Protein AF-A0A2I0QGF1-F1 (afdb_monomer_lite)

Structure (mmCIF, N/CA/C/O backbone):
data_AF-A0A2I0QGF1-F1
#
_entry.id   AF-A0A2I0QGF1-F1
#
loop_
_atom_site.group_PDB
_atom_site.id
_atom_site.type_symbol
_atom_site.label_atom_id
_atom_site.label_alt_id
_atom_site.label_comp_id
_atom_site.label_asym_id
_atom_site.label_entity_id
_atom_site.label_seq_id
_atom_site.pdbx_PDB_ins_code
_atom_site.Cartn_x
_atom_site.Cartn_y
_atom_site.Cartn_z
_atom_site.occupancy
_atom_site.B_iso_or_equiv
_atom_site.auth_seq_id
_atom_site.auth_comp_id
_atom_site.auth_asym_id
_atom_site.auth_atom_id
_atom_site.pdbx_PDB_model_num
ATOM 1 N N . MET A 1 1 ? -18.993 3.363 15.452 1.00 54.81 1 MET A N 1
ATOM 2 C CA . MET A 1 1 ? -19.611 2.171 16.076 1.00 54.81 1 MET A CA 1
ATOM 3 C C . MET A 1 1 ? -20.953 1.990 15.380 1.00 54.81 1 MET A C 1
ATOM 5 O O . MET A 1 1 ? -21.720 2.933 15.430 1.00 54.81 1 MET A O 1
ATOM 9 N N . GLU A 1 2 ? -21.272 0.948 14.618 1.00 48.69 2 GLU A N 1
ATOM 10 C CA . GLU A 1 2 ? -20.771 -0.429 14.490 1.00 48.69 2 GLU A CA 1
ATOM 11 C C . GLU A 1 2 ? -20.051 -0.657 13.150 1.00 48.69 2 GLU A C 1
ATOM 13 O O . GLU A 1 2 ? -20.530 -0.219 12.112 1.00 48.69 2 GLU A O 1
ATOM 18 N N . ASN A 1 3 ? -18.927 -1.379 13.162 1.00 57.97 3 ASN A N 1
ATOM 19 C CA . ASN A 1 3 ? -18.418 -1.991 11.934 1.00 57.97 3 ASN A CA 1
ATOM 20 C C . ASN A 1 3 ? -19.322 -3.198 11.674 1.00 57.97 3 ASN A C 1
ATOM 22 O O . ASN A 1 3 ? -19.412 -4.079 12.537 1.00 57.97 3 ASN A O 1
ATOM 26 N N . SER A 1 4 ? -20.033 -3.229 10.549 1.00 72.56 4 SER A N 1
ATOM 27 C CA . SER A 1 4 ? -20.935 -4.342 10.257 1.00 72.56 4 SER A CA 1
ATOM 28 C C . SER A 1 4 ? -20.125 -5.648 10.238 1.00 72.56 4 SER A C 1
ATOM 30 O O . SER A 1 4 ? -18.932 -5.647 9.925 1.00 72.56 4 SER A O 1
ATOM 32 N N . GLY A 1 5 ? -20.724 -6.799 10.563 1.00 72.94 5 GLY A N 1
ATOM 33 C CA . GLY A 1 5 ? -20.007 -8.087 10.496 1.00 72.94 5 GLY A CA 1
ATOM 34 C C . GLY A 1 5 ? -19.332 -8.338 9.132 1.00 72.94 5 GLY A C 1
ATOM 35 O O . GLY A 1 5 ? -18.319 -9.037 9.049 1.00 72.94 5 GLY A O 1
ATOM 36 N N . ASN A 1 6 ? -19.840 -7.697 8.074 1.00 84.75 6 ASN A N 1
ATOM 37 C CA . ASN A 1 6 ? -19.250 -7.687 6.740 1.00 84.75 6 ASN A CA 1
ATOM 38 C C . ASN A 1 6 ? -17.940 -6.889 6.663 1.00 84.75 6 ASN A C 1
ATOM 40 O O . ASN A 1 6 ? -16.999 -7.359 6.025 1.00 84.75 6 ASN A O 1
ATOM 44 N N . ASP A 1 7 ? -17.829 -5.752 7.349 1.00 91.00 7 ASP A N 1
ATOM 45 C CA . ASP A 1 7 ? -16.619 -4.920 7.353 1.00 91.00 7 ASP A CA 1
ATOM 46 C C . ASP A 1 7 ? -15.450 -5.633 8.035 1.00 91.00 7 ASP A C 1
ATOM 48 O O . ASP A 1 7 ? -14.330 -5.629 7.524 1.00 91.00 7 ASP A O 1
ATOM 52 N N . ILE A 1 8 ? -15.704 -6.349 9.136 1.00 94.06 8 ILE A N 1
ATOM 53 C CA . ILE A 1 8 ? -14.676 -7.163 9.807 1.00 94.06 8 ILE A CA 1
ATOM 54 C C . ILE A 1 8 ? -14.178 -8.284 8.885 1.00 94.06 8 ILE A C 1
ATOM 56 O O . ILE A 1 8 ? -12.973 -8.543 8.811 1.00 94.06 8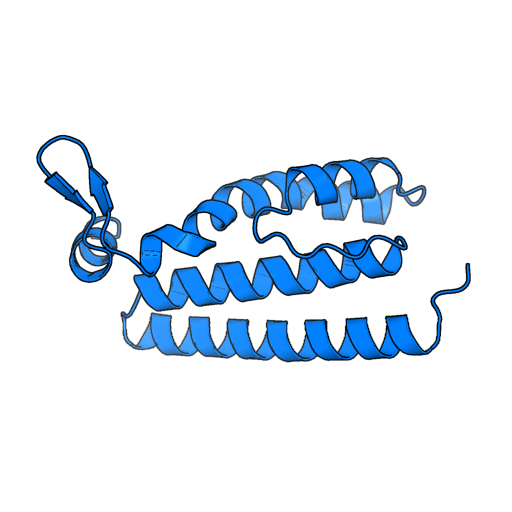 ILE A O 1
ATOM 60 N N . ASN A 1 9 ? -15.081 -8.959 8.172 1.00 95.69 9 ASN A N 1
ATOM 61 C CA . ASN A 1 9 ? -14.702 -10.004 7.219 1.00 95.69 9 ASN A CA 1
ATOM 62 C C . ASN A 1 9 ? -13.917 -9.431 6.034 1.00 95.69 9 ASN A C 1
ATOM 64 O O . ASN A 1 9 ? -12.927 -10.030 5.604 1.00 95.69 9 ASN A O 1
ATOM 68 N N . LEU A 1 10 ? -14.305 -8.248 5.556 1.00 95.75 10 LEU A N 1
ATOM 69 C CA . LEU A 1 10 ? -13.604 -7.533 4.499 1.00 95.75 10 LEU A CA 1
ATOM 70 C C . LEU A 1 10 ? -12.192 -7.123 4.939 1.00 95.75 10 LEU A C 1
ATOM 72 O O . LEU A 1 10 ? -11.229 -7.428 4.235 1.00 95.75 10 LEU A O 1
ATOM 76 N N . ILE A 1 11 ? -12.041 -6.533 6.128 1.00 97.75 11 ILE A N 1
ATOM 77 C CA . ILE A 1 11 ? -10.739 -6.189 6.725 1.00 97.75 11 ILE A CA 1
ATOM 78 C C . ILE A 1 11 ? -9.847 -7.432 6.827 1.00 97.75 11 ILE A C 1
ATOM 80 O O . ILE A 1 11 ? -8.688 -7.404 6.412 1.00 97.75 11 ILE A O 1
ATOM 84 N N . LYS A 1 12 ? -10.380 -8.558 7.320 1.00 97.69 12 LYS A N 1
ATOM 85 C CA . LYS A 1 12 ? -9.625 -9.822 7.402 1.00 97.69 12 LYS A CA 1
ATOM 86 C C . LYS A 1 12 ? -9.155 -10.300 6.028 1.00 97.69 12 LYS A C 1
ATOM 88 O O . LYS A 1 12 ? -8.020 -10.770 5.907 1.00 97.69 12 LYS A O 1
ATOM 93 N N . ALA A 1 13 ? -9.997 -10.179 5.003 1.00 98.12 13 ALA A N 1
ATOM 94 C CA . ALA A 1 13 ? -9.644 -10.542 3.636 1.00 98.12 13 ALA A CA 1
ATOM 95 C C . ALA A 1 13 ? -8.532 -9.637 3.072 1.00 98.12 13 ALA A C 1
ATOM 97 O O . ALA A 1 13 ? -7.541 -10.157 2.550 1.00 98.12 13 ALA A O 1
ATOM 98 N N . PHE A 1 14 ? -8.638 -8.315 3.246 1.00 98.25 14 PHE A N 1
ATOM 99 C CA . PHE A 1 14 ? -7.598 -7.357 2.847 1.00 98.25 14 PHE A CA 1
ATOM 100 C C . PHE A 1 14 ? -6.272 -7.620 3.561 1.00 98.25 14 PHE A C 1
ATOM 102 O O . PHE A 1 14 ? -5.245 -7.759 2.898 1.00 98.25 14 PHE A O 1
ATOM 109 N N . ALA A 1 15 ? -6.288 -7.782 4.885 1.00 98.50 15 ALA A N 1
ATOM 110 C CA . ALA A 1 15 ? -5.087 -8.057 5.669 1.00 98.50 15 ALA A CA 1
ATOM 111 C C . ALA A 1 15 ? -4.425 -9.386 5.266 1.00 98.50 15 ALA A C 1
ATOM 113 O O . ALA A 1 15 ? -3.199 -9.486 5.201 1.00 98.50 15 ALA A O 1
ATOM 114 N N . LYS A 1 16 ? -5.218 -10.423 4.956 1.00 98.62 16 LYS A N 1
ATOM 115 C CA . LYS A 1 16 ? -4.692 -11.697 4.438 1.00 98.62 16 LYS A CA 1
ATOM 116 C C . LYS A 1 16 ? -4.029 -11.517 3.074 1.00 98.62 16 LYS A C 1
ATOM 118 O O . LYS A 1 16 ? -2.953 -12.067 2.858 1.00 98.62 16 LYS A O 1
ATOM 123 N N . LYS A 1 17 ? -4.652 -10.765 2.165 1.00 98.56 17 LYS A N 1
ATOM 124 C CA . LYS A 1 17 ? -4.091 -10.512 0.834 1.00 98.56 17 LYS A CA 1
ATOM 125 C C . LYS A 1 17 ? -2.827 -9.646 0.907 1.00 98.56 17 LYS A C 1
ATOM 127 O O . LYS A 1 17 ? -1.848 -10.017 0.278 1.00 98.56 17 LYS A O 1
ATOM 132 N N . SER A 1 18 ? -2.817 -8.605 1.743 1.00 98.56 18 SER A N 1
ATOM 133 C CA . SER A 1 18 ? -1.640 -7.764 2.025 1.00 98.56 18 SER A CA 1
ATOM 134 C C . SER A 1 18 ? -0.432 -8.607 2.456 1.00 98.56 18 SER A C 1
ATOM 136 O O . SER A 1 18 ? 0.631 -8.515 1.854 1.00 98.56 18 SER A O 1
ATOM 138 N N . ARG A 1 19 ? -0.617 -9.554 3.389 1.00 98.69 19 ARG A N 1
ATOM 139 C CA . ARG A 1 19 ? 0.455 -10.490 3.785 1.00 98.69 19 ARG A CA 1
ATOM 140 C C . ARG A 1 19 ? 0.954 -11.383 2.648 1.00 98.69 19 ARG A C 1
ATOM 142 O O . ARG A 1 19 ? 2.123 -11.750 2.638 1.00 98.69 19 ARG A O 1
ATOM 149 N N . ASN A 1 20 ? 0.088 -11.775 1.715 1.00 98.62 20 ASN A N 1
ATOM 150 C CA . ASN A 1 20 ? 0.517 -12.538 0.542 1.00 98.62 20 ASN A CA 1
ATOM 151 C C . ASN A 1 20 ? 1.300 -11.662 -0.444 1.00 98.62 20 ASN A C 1
ATOM 153 O O . ASN A 1 20 ? 2.228 -12.157 -1.079 1.00 98.62 20 ASN A O 1
ATOM 157 N N . ASP A 1 21 ? 0.940 -10.384 -0.565 1.00 98.62 21 ASP A N 1
ATOM 158 C CA . ASP A 1 21 ? 1.667 -9.434 -1.403 1.00 98.62 21 ASP A CA 1
ATOM 159 C C . ASP A 1 21 ? 3.063 -9.160 -0.820 1.00 98.62 21 ASP A C 1
ATOM 161 O O . ASP A 1 21 ? 4.029 -9.236 -1.569 1.00 98.62 21 ASP A O 1
ATOM 165 N N . LEU A 1 22 ? 3.206 -9.0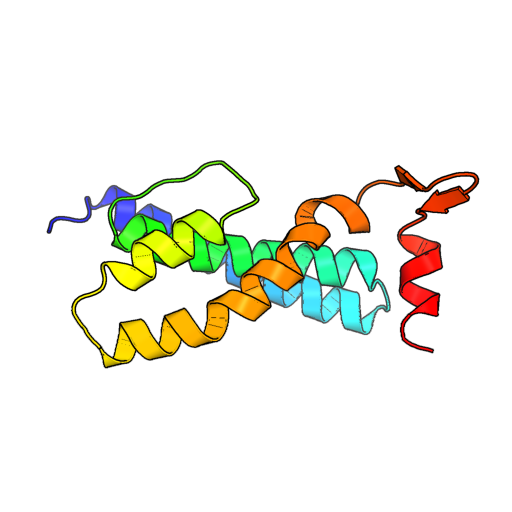17 0.506 1.00 98.56 22 LEU A N 1
ATOM 166 C CA . LEU A 1 22 ? 4.521 -8.931 1.162 1.00 98.56 22 LEU A CA 1
ATOM 167 C C . LEU A 1 22 ? 5.407 -10.145 0.848 1.00 98.56 22 LEU A C 1
ATOM 169 O O . LEU A 1 22 ? 6.529 -9.987 0.385 1.00 98.56 22 LEU A O 1
ATOM 173 N N . LYS A 1 23 ? 4.877 -11.363 1.013 1.00 98.50 23 LYS A N 1
ATOM 174 C CA . LYS A 1 23 ? 5.616 -12.592 0.672 1.00 98.50 23 LYS A CA 1
ATOM 175 C C . LYS A 1 23 ? 6.031 -12.635 -0.797 1.00 98.50 23 LYS A C 1
ATOM 177 O O . LYS A 1 23 ? 7.096 -13.146 -1.123 1.00 98.50 23 LYS A O 1
ATOM 182 N N . SER A 1 24 ? 5.175 -12.134 -1.686 1.00 98.31 24 SER A N 1
ATOM 183 C CA . SER A 1 24 ? 5.486 -12.065 -3.115 1.00 98.31 24 SER A CA 1
ATOM 184 C C . SER A 1 24 ? 6.629 -11.080 -3.359 1.00 98.31 24 SER A C 1
ATOM 186 O O . SER A 1 24 ? 7.581 -11.433 -4.048 1.00 98.31 24 SER A O 1
ATOM 188 N N . ALA A 1 25 ? 6.582 -9.899 -2.732 1.00 97.81 25 ALA A N 1
ATOM 189 C CA . ALA A 1 25 ? 7.642 -8.899 -2.810 1.00 97.81 25 ALA A CA 1
ATOM 190 C C . ALA A 1 25 ? 8.991 -9.447 -2.318 1.00 97.81 25 ALA A C 1
ATOM 192 O O . ALA A 1 25 ? 9.990 -9.306 -3.013 1.00 97.81 25 ALA A O 1
ATOM 193 N N . GLU A 1 26 ? 9.015 -10.139 -1.175 1.00 98.00 26 GLU A N 1
ATOM 194 C CA . GLU A 1 26 ? 10.229 -10.758 -0.620 1.00 98.00 26 GLU A CA 1
ATOM 195 C C . GLU A 1 26 ? 10.834 -11.805 -1.567 1.00 98.00 26 GLU A C 1
ATOM 197 O O . GLU A 1 26 ? 12.044 -11.825 -1.795 1.00 98.00 26 GLU A O 1
ATOM 202 N N . VAL A 1 27 ? 10.001 -12.675 -2.147 1.00 98.19 27 VAL A N 1
ATOM 203 C CA . VAL A 1 27 ? 10.455 -13.677 -3.122 1.00 98.19 27 VAL A CA 1
ATOM 204 C C . VAL A 1 27 ? 11.028 -12.992 -4.360 1.00 98.19 27 VAL A C 1
ATOM 206 O O . VAL A 1 27 ? 12.142 -13.308 -4.769 1.00 98.19 27 VAL A O 1
ATOM 209 N N . LEU A 1 28 ? 10.303 -12.037 -4.940 1.00 96.06 28 LEU A N 1
ATOM 210 C CA . LEU A 1 28 ? 10.711 -11.344 -6.165 1.00 96.06 28 LEU A CA 1
ATOM 211 C C . LEU A 1 28 ? 11.986 -10.523 -5.970 1.00 96.06 28 LEU A C 1
ATOM 213 O O . LEU A 1 28 ? 12.849 -10.533 -6.846 1.00 96.06 28 LEU A O 1
ATOM 217 N N . LEU A 1 29 ? 12.146 -9.899 -4.801 1.00 94.56 29 LEU A N 1
ATOM 218 C CA . LEU A 1 29 ? 13.368 -9.203 -4.414 1.00 94.56 29 LEU A CA 1
ATOM 219 C C . LEU A 1 29 ? 14.571 -10.156 -4.406 1.00 94.56 29 LEU A C 1
ATOM 221 O O . LEU A 1 29 ? 15.611 -9.835 -4.979 1.00 94.56 29 LEU A O 1
ATOM 225 N N . ASN A 1 30 ? 14.416 -11.354 -3.833 1.00 94.62 30 ASN A N 1
ATOM 226 C CA . ASN A 1 30 ? 15.466 -12.381 -3.827 1.00 94.62 30 ASN A CA 1
ATOM 227 C C . ASN A 1 30 ? 15.794 -12.916 -5.231 1.00 94.62 30 ASN A C 1
ATOM 229 O O . ASN A 1 30 ? 16.919 -13.345 -5.477 1.00 94.62 30 ASN A O 1
ATOM 233 N N . TYR A 1 31 ? 14.832 -12.875 -6.156 1.00 93.94 31 TYR A N 1
ATOM 234 C CA . TYR A 1 31 ? 15.028 -13.197 -7.574 1.00 93.94 31 TYR A CA 1
ATOM 235 C C . TYR A 1 31 ? 15.495 -12.000 -8.416 1.00 93.94 31 TYR A C 1
ATOM 237 O O . TYR A 1 31 ? 15.572 -12.118 -9.638 1.00 93.94 31 TYR A O 1
ATOM 245 N N . MET A 1 32 ? 15.811 -10.861 -7.789 1.00 92.00 32 MET A N 1
ATOM 246 C CA . MET A 1 32 ? 16.224 -9.622 -8.459 1.00 92.00 32 MET A CA 1
ATOM 247 C C . MET A 1 32 ? 15.174 -9.074 -9.445 1.00 92.00 32 MET A C 1
ATOM 249 O O . MET A 1 32 ? 15.500 -8.265 -10.314 1.00 92.00 32 MET A O 1
ATOM 253 N N . SER A 1 33 ? 13.901 -9.472 -9.308 1.00 90.69 33 SER A N 1
ATOM 254 C CA . SER A 1 33 ? 12.787 -8.854 -10.037 1.00 90.69 33 SER A CA 1
ATOM 255 C C . SER A 1 33 ? 12.296 -7.631 -9.270 1.00 90.69 33 SER A C 1
ATOM 257 O O . SER A 1 33 ? 11.253 -7.648 -8.616 1.00 90.69 33 SER A O 1
ATOM 259 N N . TYR A 1 34 ? 13.102 -6.570 -9.295 1.00 90.06 34 TYR A N 1
ATOM 260 C CA . TYR A 1 34 ? 12.890 -5.378 -8.473 1.00 90.06 34 TYR A CA 1
ATOM 261 C C . TYR A 1 34 ? 11.600 -4.636 -8.826 1.00 90.06 34 TYR A C 1
ATOM 263 O O . TYR A 1 34 ? 10.872 -4.235 -7.927 1.00 90.06 34 TYR A O 1
ATOM 271 N N . ALA A 1 35 ? 11.270 -4.518 -10.117 1.00 90.38 35 ALA A N 1
ATOM 272 C CA . ALA A 1 35 ? 10.024 -3.893 -10.555 1.00 90.38 35 ALA A CA 1
ATOM 273 C C . ALA A 1 35 ? 8.800 -4.615 -9.960 1.00 90.38 35 ALA A C 1
ATOM 275 O O . ALA A 1 35 ? 7.958 -4.000 -9.301 1.00 90.38 35 ALA A O 1
ATOM 276 N N . ASP A 1 36 ? 8.736 -5.939 -10.110 1.00 92.44 36 ASP A N 1
ATOM 277 C CA . ASP A 1 36 ? 7.629 -6.721 -9.559 1.00 92.44 36 ASP A CA 1
ATOM 278 C C . ASP A 1 36 ? 7.636 -6.712 -8.024 1.00 92.44 36 ASP A C 1
ATOM 280 O O . ASP A 1 36 ? 6.573 -6.660 -7.400 1.00 92.44 36 ASP A O 1
ATOM 284 N N . ALA A 1 37 ? 8.817 -6.727 -7.397 1.00 95.25 37 ALA A N 1
ATOM 285 C CA . ALA A 1 37 ? 8.942 -6.617 -5.948 1.00 95.25 37 ALA A CA 1
ATOM 286 C C . ALA A 1 37 ? 8.354 -5.293 -5.435 1.00 95.25 37 ALA A C 1
ATOM 288 O O . ALA A 1 37 ? 7.533 -5.311 -4.515 1.00 95.25 37 ALA A O 1
ATOM 289 N N . SER A 1 38 ? 8.690 -4.168 -6.073 1.00 94.56 38 SER A N 1
ATOM 290 C CA . SER A 1 38 ? 8.156 -2.840 -5.747 1.00 94.56 38 SER A CA 1
ATOM 291 C C . SER A 1 38 ? 6.647 -2.756 -5.977 1.00 94.56 38 SER A C 1
ATOM 293 O O . SER A 1 38 ? 5.922 -2.227 -5.133 1.00 94.56 38 SER A O 1
ATOM 295 N N . TYR A 1 39 ? 6.135 -3.350 -7.061 1.00 95.62 39 TYR A N 1
ATOM 296 C CA . TYR A 1 39 ? 4.690 -3.445 -7.292 1.00 95.62 39 TYR A CA 1
ATOM 297 C C . TYR A 1 39 ? 3.982 -4.209 -6.164 1.00 95.62 39 TYR A C 1
ATOM 299 O O . TYR A 1 39 ? 2.967 -3.756 -5.630 1.00 95.62 39 TYR A O 1
ATOM 307 N N . HIS A 1 40 ? 4.517 -5.359 -5.753 1.00 97.50 40 HIS A N 1
ATOM 308 C CA . HIS A 1 40 ? 3.929 -6.141 -4.667 1.00 97.50 40 HIS A CA 1
ATOM 309 C C . HIS A 1 40 ? 4.055 -5.454 -3.299 1.00 97.50 40 HIS A C 1
ATOM 311 O O . HIS A 1 40 ? 3.128 -5.556 -2.489 1.00 97.50 40 HIS A O 1
ATOM 317 N N . ALA A 1 41 ? 5.131 -4.703 -3.057 1.00 97.75 41 ALA A N 1
ATOM 318 C CA . ALA A 1 41 ? 5.270 -3.864 -1.870 1.00 97.75 41 ALA A CA 1
ATOM 319 C C . ALA A 1 41 ? 4.193 -2.763 -1.837 1.00 97.75 41 ALA A C 1
ATOM 321 O O . ALA A 1 41 ? 3.475 -2.640 -0.842 1.00 97.75 41 ALA A O 1
ATOM 322 N N . GLN A 1 42 ? 3.974 -2.056 -2.951 1.00 97.62 42 GLN A N 1
ATOM 323 C CA . GLN A 1 42 ? 2.889 -1.074 -3.081 1.00 97.62 42 GLN A CA 1
ATOM 324 C C . GLN A 1 42 ? 1.521 -1.708 -2.821 1.00 97.62 42 GLN A C 1
ATOM 326 O O . GLN A 1 42 ? 0.724 -1.196 -2.034 1.00 97.62 42 GLN A O 1
ATOM 331 N N . GLN A 1 43 ? 1.261 -2.869 -3.420 1.00 98.12 43 GLN A N 1
ATOM 332 C CA . GLN A 1 43 ? 0.017 -3.613 -3.245 1.00 98.12 43 GLN A CA 1
ATOM 333 C C . GLN A 1 43 ? -0.204 -4.086 -1.801 1.00 98.12 43 GLN A C 1
ATOM 335 O O . GLN A 1 43 ? -1.358 -4.152 -1.356 1.00 98.12 43 GLN A O 1
ATOM 340 N N . CYS A 1 44 ? 0.866 -4.421 -1.079 1.00 98.38 44 CYS A N 1
ATOM 341 C CA . CYS A 1 44 ? 0.828 -4.743 0.343 1.00 98.38 44 CYS A CA 1
ATOM 342 C C . CYS A 1 44 ? 0.399 -3.521 1.167 1.00 98.38 44 CYS A C 1
ATOM 344 O O . CYS A 1 44 ? -0.564 -3.625 1.942 1.00 98.38 44 CYS A O 1
ATOM 346 N N . THR A 1 45 ? 1.058 -2.378 0.952 1.00 98.19 45 THR A N 1
ATOM 347 C CA . THR A 1 45 ? 0.791 -1.107 1.644 1.00 98.19 45 THR A CA 1
ATOM 348 C C . THR A 1 45 ? -0.622 -0.592 1.367 1.00 98.19 45 THR A C 1
ATOM 350 O O . THR A 1 45 ? -1.374 -0.299 2.298 1.00 98.19 45 THR A O 1
ATOM 353 N N . GLU A 1 46 ? -1.060 -0.587 0.106 1.00 98.31 46 GLU A N 1
ATOM 354 C CA . GLU A 1 46 ? -2.407 -0.148 -0.283 1.00 98.31 46 GLU A CA 1
ATOM 355 C C . GLU A 1 46 ? -3.495 -0.922 0.481 1.00 98.31 46 GLU A C 1
ATOM 357 O O . GLU A 1 46 ? -4.459 -0.350 0.998 1.00 98.31 46 GLU A O 1
ATOM 362 N N . LYS A 1 47 ? -3.343 -2.246 0.589 1.00 98.19 47 LYS A N 1
ATOM 363 C CA . LYS A 1 47 ? -4.348 -3.114 1.215 1.00 98.19 47 LYS A CA 1
ATOM 364 C C . LYS A 1 47 ? -4.384 -2.988 2.731 1.00 98.19 47 LYS A C 1
ATOM 366 O O . LYS A 1 47 ? -5.475 -3.079 3.301 1.00 98.19 47 LYS A O 1
ATOM 371 N N . ILE A 1 48 ? -3.241 -2.781 3.389 1.00 98.12 48 ILE A N 1
ATOM 372 C CA . ILE A 1 48 ? -3.239 -2.574 4.842 1.00 98.12 48 ILE A CA 1
ATOM 373 C C . ILE A 1 48 ? -3.810 -1.198 5.198 1.00 98.12 48 ILE A C 1
ATOM 375 O O . ILE A 1 48 ? -4.608 -1.097 6.127 1.00 98.12 48 ILE A O 1
ATOM 379 N N . ILE A 1 49 ? -3.544 -0.171 4.389 1.00 98.00 49 ILE A N 1
ATOM 380 C CA . ILE A 1 49 ? -4.157 1.153 4.558 1.00 98.00 49 ILE A CA 1
ATOM 381 C C . ILE A 1 49 ? -5.660 1.094 4.344 1.00 98.00 49 ILE A C 1
ATOM 383 O O . ILE A 1 49 ? -6.416 1.621 5.158 1.00 98.00 49 ILE A O 1
ATOM 387 N N . LYS A 1 50 ? -6.128 0.368 3.323 1.00 97.94 50 LYS A N 1
ATOM 388 C CA . LYS A 1 50 ? -7.565 0.125 3.130 1.00 97.94 50 LYS A CA 1
ATOM 389 C C . LYS A 1 50 ? -8.221 -0.518 4.354 1.00 97.94 50 LYS A C 1
ATOM 391 O O . LYS A 1 50 ? -9.375 -0.206 4.627 1.00 97.94 50 LYS A O 1
ATOM 396 N N . CYS A 1 51 ? -7.510 -1.331 5.142 1.00 97.62 51 CYS A N 1
ATOM 397 C CA . CYS A 1 51 ? -8.043 -1.825 6.416 1.00 97.62 51 CYS A CA 1
ATOM 398 C C . CYS A 1 51 ? -8.294 -0.683 7.413 1.00 97.62 51 CYS A C 1
ATOM 400 O O . CYS A 1 51 ? -9.362 -0.646 8.019 1.00 97.62 51 CYS A O 1
ATOM 402 N N . VAL A 1 52 ? -7.356 0.261 7.554 1.00 96.38 52 VAL A N 1
ATOM 403 C CA . VAL A 1 52 ? -7.514 1.444 8.423 1.00 96.38 52 VAL A CA 1
ATOM 404 C C . VAL A 1 52 ? -8.668 2.323 7.942 1.00 96.38 52 VAL A C 1
ATOM 406 O O . VAL A 1 52 ? -9.476 2.781 8.747 1.00 96.38 52 VAL A O 1
ATOM 409 N N . LEU A 1 53 ? -8.803 2.509 6.629 1.00 96.94 53 LEU A N 1
ATOM 410 C CA . LEU A 1 53 ? -9.911 3.268 6.051 1.00 96.94 53 LEU A CA 1
ATOM 411 C C . LEU A 1 53 ? -11.267 2.602 6.340 1.00 96.94 53 LEU A C 1
ATOM 413 O O . LEU A 1 53 ? -12.192 3.276 6.787 1.00 96.94 53 LEU A O 1
ATOM 417 N N . ILE A 1 54 ? -11.379 1.278 6.175 1.00 96.19 54 ILE A N 1
ATOM 418 C CA . ILE A 1 54 ? -12.614 0.531 6.479 1.00 96.19 54 ILE A CA 1
ATOM 419 C C . ILE A 1 54 ? -12.929 0.573 7.980 1.00 96.19 54 ILE A C 1
ATOM 421 O O . ILE A 1 54 ? -14.085 0.768 8.340 1.00 96.19 54 ILE A O 1
ATOM 425 N N . LEU A 1 55 ? -11.925 0.473 8.864 1.00 94.44 55 LEU A N 1
ATOM 426 C CA . LEU A 1 55 ? -12.110 0.667 10.314 1.00 94.44 55 LEU A CA 1
ATOM 427 C C . LEU A 1 55 ? -12.720 2.038 10.654 1.00 94.44 55 LEU A C 1
ATOM 429 O O . LEU A 1 55 ? -13.423 2.162 11.653 1.00 94.44 55 LEU A O 1
ATOM 433 N N . ASN A 1 56 ? -12.494 3.033 9.797 1.00 93.00 56 ASN A N 1
ATOM 434 C CA . ASN A 1 56 ? -13.045 4.382 9.891 1.00 93.00 56 ASN A CA 1
ATOM 435 C C . ASN A 1 56 ? -14.239 4.603 8.938 1.00 93.00 56 ASN A C 1
ATOM 437 O O . ASN A 1 56 ? -14.512 5.729 8.524 1.00 93.00 56 ASN A O 1
ATOM 441 N N . ASN A 1 57 ? -14.970 3.535 8.590 1.00 92.56 57 ASN A N 1
ATOM 442 C CA . ASN A 1 57 ? -16.176 3.546 7.748 1.00 92.56 57 ASN A CA 1
ATOM 443 C C . ASN A 1 57 ? -15.968 4.139 6.343 1.00 92.56 57 ASN A C 1
ATOM 445 O O . ASN A 1 57 ? -16.883 4.717 5.755 1.00 92.56 57 ASN A O 1
ATOM 449 N N . LYS A 1 58 ? -14.761 4.001 5.784 1.00 94.38 58 LYS A N 1
ATOM 450 C CA . LYS A 1 58 ? -14.394 4.562 4.481 1.00 94.38 58 LYS A CA 1
ATOM 451 C C . LYS A 1 58 ? -13.883 3.475 3.541 1.00 94.38 58 LYS A C 1
ATOM 453 O O . LYS A 1 58 ? -12.711 3.114 3.548 1.00 94.38 58 LYS A O 1
ATOM 458 N N . PHE A 1 59 ? -14.761 2.961 2.684 1.00 94.81 59 PHE A N 1
ATOM 459 C CA . PHE A 1 59 ? -14.361 2.039 1.620 1.00 94.81 59 PHE A CA 1
ATOM 460 C C . PHE A 1 59 ? -13.939 2.804 0.360 1.00 94.81 59 PHE A C 1
ATOM 462 O O . PHE A 1 59 ? -14.670 3.666 -0.125 1.00 94.81 59 PHE A O 1
ATOM 469 N N . VAL A 1 60 ? -12.775 2.465 -0.201 1.00 94.62 60 VAL A N 1
ATOM 470 C CA . VAL A 1 60 ? -12.213 3.143 -1.378 1.00 94.62 60 VAL A CA 1
ATOM 471 C C . VAL A 1 60 ? -11.758 2.153 -2.445 1.00 94.62 60 VAL A C 1
ATOM 473 O O . VAL A 1 60 ? -11.167 1.113 -2.149 1.00 94.62 60 VAL A O 1
ATOM 476 N N . ARG A 1 61 ? -12.028 2.492 -3.710 1.00 94.12 61 ARG A N 1
ATOM 477 C CA . ARG A 1 61 ? -11.682 1.659 -4.877 1.00 94.12 61 ARG A C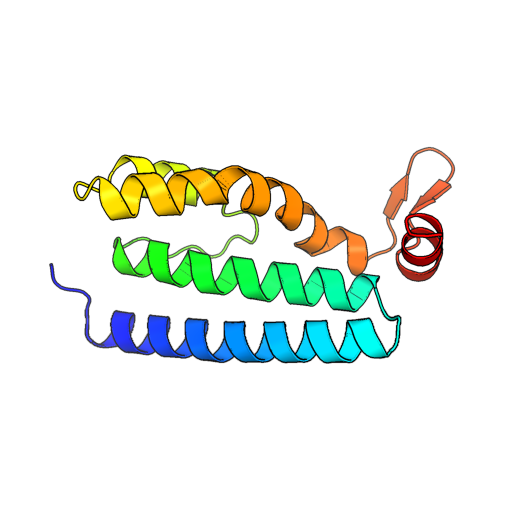A 1
ATOM 478 C C . ARG A 1 61 ? -10.419 2.108 -5.616 1.00 94.12 61 ARG A C 1
ATOM 480 O O . ARG A 1 61 ? -9.856 1.301 -6.339 1.00 94.12 61 ARG A O 1
ATOM 487 N N . THR A 1 62 ? -9.976 3.349 -5.417 1.00 94.31 62 THR A N 1
ATOM 488 C CA . THR A 1 62 ? -8.744 3.898 -6.011 1.00 94.31 62 THR A CA 1
ATOM 489 C C . THR A 1 62 ? -7.478 3.190 -5.495 1.00 94.31 62 THR A C 1
ATOM 491 O O . THR A 1 62 ? -7.516 2.539 -4.443 1.00 94.31 62 THR A O 1
ATOM 494 N N . HIS A 1 63 ? -6.383 3.315 -6.250 1.00 92.25 63 HIS A N 1
ATOM 495 C CA . HIS A 1 63 ? -5.034 2.849 -5.895 1.00 92.25 63 HIS A CA 1
ATOM 496 C C . HIS A 1 63 ? -4.204 3.913 -5.170 1.00 92.25 63 HIS A C 1
ATOM 498 O O . HIS A 1 63 ? -3.349 3.572 -4.364 1.00 92.25 63 HIS A O 1
ATOM 504 N N . ILE A 1 64 ? -4.509 5.189 -5.418 1.00 94.06 64 ILE A N 1
ATOM 505 C CA . ILE A 1 64 ? -3.914 6.333 -4.725 1.00 94.06 64 ILE A CA 1
ATOM 506 C C . ILE A 1 64 ? -4.778 6.614 -3.492 1.00 94.06 64 ILE A C 1
ATOM 508 O O . ILE A 1 64 ? -5.951 6.984 -3.623 1.00 94.06 64 ILE A O 1
ATOM 512 N N . VAL A 1 65 ? -4.233 6.354 -2.308 1.00 95.94 65 VAL A N 1
ATOM 513 C CA . VAL A 1 65 ? -4.910 6.355 -1.006 1.00 95.94 65 VAL A CA 1
ATOM 514 C C . VAL A 1 65 ? -4.303 7.332 0.008 1.00 95.94 65 VAL A C 1
ATOM 516 O O . VAL A 1 65 ? -4.973 7.602 1.000 1.00 95.94 65 VAL A O 1
ATOM 519 N N . SER A 1 66 ? -3.113 7.890 -0.227 1.00 96.75 66 SER A N 1
ATOM 520 C CA . SER A 1 66 ? -2.335 8.761 0.672 1.00 96.75 66 SER A CA 1
ATOM 521 C C . SER A 1 66 ? -3.151 9.934 1.214 1.00 96.75 66 SER A C 1
ATOM 523 O O . SER A 1 66 ? -3.389 10.011 2.417 1.00 96.75 66 SER A O 1
ATOM 525 N N . ASN A 1 67 ? -3.704 10.767 0.331 1.00 96.56 67 ASN A N 1
ATOM 526 C CA . ASN A 1 67 ? -4.542 11.914 0.712 1.00 96.56 67 ASN A CA 1
ATOM 527 C C . ASN A 1 67 ? -5.793 11.497 1.507 1.00 96.56 67 ASN A C 1
ATOM 529 O O . ASN A 1 67 ? -6.274 12.208 2.389 1.00 96.56 67 ASN A O 1
ATOM 533 N N . ILE A 1 68 ? -6.362 10.331 1.186 1.00 97.44 68 ILE A N 1
ATOM 534 C CA . ILE A 1 68 ? -7.553 9.820 1.873 1.00 97.44 68 ILE A CA 1
ATOM 535 C C . ILE A 1 68 ? -7.181 9.309 3.267 1.00 97.44 68 ILE A C 1
ATOM 537 O O . ILE A 1 68 ? -7.940 9.517 4.217 1.00 97.44 68 ILE A O 1
ATOM 541 N N . PHE A 1 69 ? -6.040 8.632 3.364 1.00 97.94 69 PHE A N 1
ATOM 542 C CA . PHE A 1 69 ? -5.462 8.114 4.591 1.00 97.94 69 PHE A CA 1
ATOM 543 C C . PHE A 1 69 ? -5.088 9.244 5.542 1.00 97.94 69 PHE A C 1
ATOM 545 O O . PHE A 1 69 ? -5.546 9.210 6.677 1.00 97.94 69 PHE A O 1
ATOM 552 N N . GLU A 1 70 ? -4.392 10.279 5.073 1.00 97.81 70 GLU A N 1
ATOM 553 C CA . GLU A 1 70 ? -4.086 11.478 5.860 1.00 97.81 70 GLU A CA 1
ATOM 554 C C . GLU A 1 70 ? -5.355 12.101 6.456 1.00 97.81 70 GLU A C 1
ATOM 556 O O . GLU A 1 70 ? -5.437 12.313 7.665 1.00 97.81 70 GLU A O 1
ATOM 561 N N . GLY A 1 71 ? -6.397 12.293 5.639 1.00 97.50 71 GLY A N 1
ATOM 562 C CA . GLY A 1 71 ? -7.671 12.825 6.125 1.00 97.50 71 GLY A CA 1
ATOM 563 C C . GLY A 1 71 ? -8.344 11.947 7.189 1.00 97.50 71 GLY A C 1
ATOM 564 O O . GLY A 1 71 ? -8.993 12.471 8.091 1.00 97.50 71 GLY A O 1
ATOM 565 N N . VAL A 1 72 ? -8.191 10.618 7.114 1.00 97.25 72 VAL A N 1
ATOM 566 C CA . VAL A 1 72 ? -8.666 9.702 8.166 1.00 97.25 72 VAL A CA 1
ATOM 567 C C . VAL A 1 72 ? -7.796 9.805 9.416 1.00 97.25 72 VAL A C 1
ATOM 569 O O . VAL A 1 72 ? -8.342 9.914 10.510 1.00 97.25 72 VAL A O 1
ATOM 572 N N . VAL A 1 73 ? -6.471 9.815 9.274 1.00 97.25 73 VAL A N 1
ATOM 573 C CA . VAL A 1 73 ? -5.523 9.927 10.392 1.00 97.25 73 VAL A CA 1
ATOM 574 C C . VAL A 1 73 ? -5.758 11.204 11.194 1.00 97.25 73 VAL A C 1
ATOM 576 O O . VAL A 1 73 ? -5.775 11.157 12.421 1.00 97.25 73 VAL A O 1
ATOM 579 N N . GLU A 1 74 ? -6.026 12.329 10.531 1.00 96.88 74 GLU A N 1
ATOM 580 C CA . GLU A 1 74 ? -6.311 13.591 11.219 1.00 96.88 74 GLU A CA 1
ATOM 581 C C . GLU A 1 74 ? -7.579 13.546 12.082 1.00 96.88 74 GLU A C 1
ATOM 583 O O . GLU A 1 74 ? -7.651 14.259 13.085 1.00 96.88 74 GLU A O 1
ATOM 588 N N . SER A 1 75 ? -8.534 12.673 11.744 1.00 95.25 75 SER A N 1
ATOM 589 C CA . SER A 1 75 ? -9.784 12.476 12.491 1.00 95.25 75 SER A CA 1
ATOM 590 C C . SER A 1 75 ? -9.691 11.478 13.656 1.00 95.25 75 SER A C 1
ATOM 592 O O . SER A 1 75 ? -10.665 11.310 14.388 1.00 95.25 75 SER A O 1
ATOM 594 N N . ILE A 1 76 ? -8.549 10.805 13.843 1.00 95.06 76 ILE A N 1
ATOM 595 C CA . ILE A 1 76 ? -8.353 9.843 14.936 1.00 95.06 76 ILE A CA 1
ATOM 596 C C . ILE A 1 76 ? -8.197 10.592 16.266 1.00 95.06 76 ILE A C 1
ATOM 598 O O . ILE A 1 76 ? -7.287 11.398 16.422 1.00 95.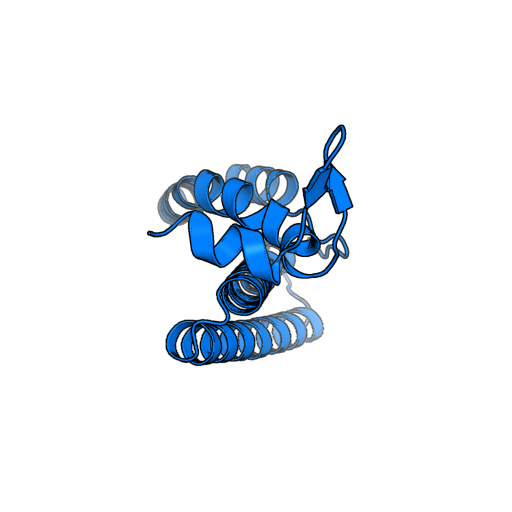06 76 ILE A O 1
ATOM 602 N N . GLU A 1 77 ? -9.053 10.282 17.244 1.00 94.81 77 GLU A N 1
ATOM 603 C CA . GLU A 1 77 ? -9.021 10.901 18.583 1.00 94.81 77 GLU A CA 1
ATOM 604 C C . GLU A 1 77 ? -7.874 10.382 19.466 1.00 94.81 77 GLU A C 1
ATOM 606 O O . GLU A 1 77 ? -7.397 11.073 20.362 1.00 94.81 77 GLU A O 1
ATOM 611 N N . ASN A 1 78 ? -7.441 9.138 19.249 1.00 95.81 78 ASN A N 1
ATOM 612 C CA . ASN A 1 78 ? -6.343 8.554 20.009 1.00 95.81 78 ASN A CA 1
ATOM 613 C C . ASN A 1 78 ? -4.995 9.080 19.484 1.00 95.81 78 ASN A C 1
ATOM 615 O O . ASN A 1 78 ? -4.544 8.676 18.413 1.00 95.81 78 ASN A O 1
ATOM 619 N N . GLU A 1 79 ? -4.344 9.945 20.262 1.00 95.25 79 GLU A N 1
ATOM 620 C CA . GLU A 1 79 ? -3.091 10.615 19.879 1.00 95.25 79 GLU A CA 1
ATOM 621 C C . GLU A 1 79 ? -1.913 9.662 19.615 1.00 95.25 79 GLU A C 1
ATOM 623 O O . GLU A 1 79 ? -1.091 9.928 18.738 1.00 95.25 79 GLU A O 1
ATOM 628 N N . GLU A 1 80 ? -1.834 8.528 20.320 1.00 96.50 80 GLU A N 1
ATOM 629 C CA . GLU A 1 80 ? -0.797 7.514 20.084 1.00 96.50 80 GLU A CA 1
ATOM 630 C C . GLU A 1 80 ? -0.927 6.931 18.669 1.00 96.50 80 GLU A C 1
ATOM 632 O O . GLU A 1 80 ? 0.026 6.959 17.886 1.00 96.50 80 GLU A O 1
ATOM 637 N N . TRP A 1 81 ? -2.130 6.478 18.304 1.00 95.81 81 TRP A N 1
ATOM 638 C CA . TRP A 1 81 ? -2.412 5.943 16.972 1.00 95.81 81 TRP A CA 1
ATOM 639 C C . TRP A 1 81 ? -2.343 7.010 15.885 1.00 95.81 81 TRP A C 1
ATOM 641 O O . TRP A 1 81 ? -1.826 6.734 14.802 1.00 95.81 81 TRP A O 1
ATOM 651 N N . LYS A 1 82 ? -2.827 8.224 16.164 1.00 97.00 82 LYS A N 1
ATOM 652 C CA . LYS A 1 82 ? -2.736 9.353 15.236 1.00 97.00 82 LYS A CA 1
ATOM 653 C C . LYS A 1 82 ? -1.279 9.651 14.893 1.00 97.00 82 LYS A C 1
ATOM 655 O O . LYS A 1 82 ? -0.936 9.688 13.716 1.00 97.00 82 LYS A O 1
ATOM 660 N N . SER A 1 83 ? -0.417 9.795 15.899 1.00 96.88 83 SER A N 1
ATOM 661 C CA . SER A 1 83 ? 1.015 10.047 15.708 1.00 96.88 83 SER A CA 1
ATOM 662 C C . SER A 1 83 ? 1.701 8.908 14.946 1.00 96.88 83 SER A C 1
ATOM 664 O O . SER A 1 83 ? 2.379 9.149 13.946 1.00 96.88 83 SER A O 1
ATOM 666 N N . ALA A 1 84 ? 1.458 7.655 15.349 1.00 96.25 84 ALA A N 1
ATOM 667 C CA . ALA A 1 84 ? 2.048 6.486 14.700 1.00 96.25 84 ALA A CA 1
ATOM 668 C C . ALA A 1 84 ? 1.680 6.391 13.211 1.00 96.25 84 ALA A C 1
ATOM 670 O O . ALA A 1 84 ? 2.554 6.176 12.375 1.00 96.25 84 ALA A O 1
ATOM 671 N N . LEU A 1 85 ? 0.404 6.582 12.866 1.00 97.19 85 LEU A N 1
ATOM 672 C CA . LEU A 1 85 ? -0.063 6.515 11.480 1.00 97.19 85 LEU A CA 1
ATOM 673 C C . LEU A 1 85 ? 0.361 7.739 10.663 1.00 97.19 85 LEU A C 1
ATOM 675 O O . LEU A 1 85 ? 0.659 7.600 9.478 1.00 97.19 85 LEU A O 1
ATOM 679 N N . LYS A 1 86 ? 0.434 8.921 11.285 1.00 97.00 86 LYS A N 1
ATOM 680 C CA . LYS A 1 86 ? 0.894 10.150 10.629 1.00 97.00 86 LYS A CA 1
ATOM 681 C C . LYS A 1 86 ? 2.347 10.040 10.171 1.00 97.00 86 LYS A C 1
ATOM 683 O O . LYS A 1 86 ? 2.667 10.485 9.074 1.00 97.00 86 LYS A O 1
ATOM 688 N N . ASN A 1 87 ? 3.195 9.378 10.957 1.00 96.44 87 ASN 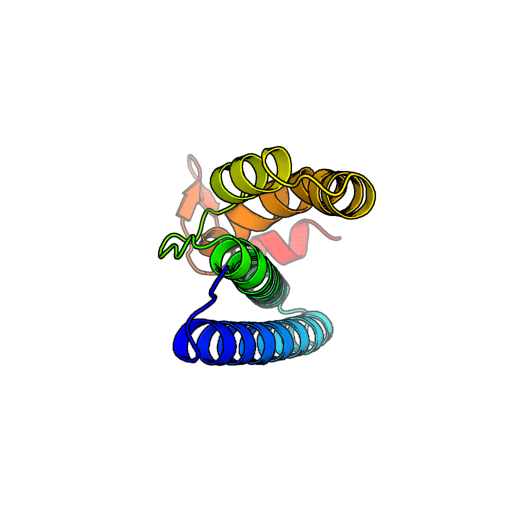A N 1
ATOM 689 C CA . ASN A 1 87 ? 4.595 9.138 10.596 1.00 96.44 87 ASN A CA 1
ATOM 690 C C . ASN A 1 87 ? 4.767 8.242 9.361 1.00 96.44 87 ASN A C 1
ATOM 692 O O . ASN A 1 87 ? 5.825 8.284 8.746 1.00 96.44 87 ASN A O 1
ATOM 696 N N . LEU A 1 88 ? 3.748 7.462 8.982 1.00 96.50 88 LEU A N 1
ATOM 697 C CA . LEU A 1 88 ? 3.792 6.599 7.798 1.00 96.50 88 LEU A CA 1
ATOM 698 C C . LEU A 1 88 ? 3.399 7.332 6.510 1.00 96.50 88 LEU A C 1
ATOM 700 O O . LEU A 1 88 ? 3.662 6.823 5.429 1.00 96.50 88 LEU A O 1
ATOM 704 N N . ILE A 1 89 ? 2.747 8.498 6.592 1.00 97.19 89 ILE A N 1
ATOM 705 C CA . ILE A 1 89 ? 2.210 9.202 5.414 1.00 97.19 89 ILE A CA 1
ATOM 706 C C . ILE A 1 89 ? 3.273 9.441 4.323 1.00 97.19 89 ILE A C 1
ATOM 708 O O . ILE A 1 89 ? 2.952 9.174 3.163 1.00 97.19 89 ILE A O 1
ATOM 712 N N . PRO A 1 90 ? 4.512 9.878 4.635 1.00 97.12 90 PRO A N 1
ATOM 713 C CA . PRO A 1 90 ? 5.548 10.053 3.616 1.00 97.12 90 PRO A CA 1
ATOM 714 C C . PRO A 1 90 ? 5.838 8.768 2.825 1.00 97.12 90 PRO A C 1
ATOM 716 O O . PRO A 1 90 ? 5.819 8.803 1.597 1.00 97.12 90 PRO A O 1
ATOM 719 N N . ASP A 1 91 ? 5.985 7.630 3.509 1.00 96.44 91 ASP A N 1
ATOM 720 C CA . ASP A 1 91 ? 6.256 6.328 2.878 1.00 96.44 91 ASP A CA 1
ATOM 721 C C . ASP A 1 91 ? 5.095 5.883 1.972 1.00 96.44 91 ASP A C 1
ATOM 723 O O . ASP A 1 91 ? 5.283 5.242 0.937 1.00 96.44 91 ASP A O 1
ATOM 727 N N . VAL A 1 92 ? 3.861 6.228 2.353 1.00 96.62 92 VAL A N 1
ATOM 728 C CA . VAL A 1 92 ? 2.661 5.929 1.560 1.00 96.62 92 VAL A CA 1
ATOM 729 C C . VAL A 1 92 ? 2.630 6.752 0.280 1.00 96.62 92 VAL A C 1
ATOM 731 O O . VAL A 1 92 ? 2.258 6.218 -0.761 1.00 96.62 92 VAL A O 1
ATOM 734 N N . ILE A 1 93 ? 3.011 8.028 0.348 1.00 96.19 93 ILE A N 1
ATOM 735 C CA . ILE A 1 93 ? 3.106 8.901 -0.828 1.00 96.19 93 ILE A CA 1
ATOM 736 C C . ILE A 1 93 ? 4.190 8.380 -1.776 1.00 96.19 93 ILE A C 1
ATOM 738 O O . ILE A 1 93 ? 3.947 8.258 -2.974 1.00 96.19 93 ILE A O 1
ATOM 742 N N . GLU A 1 94 ? 5.363 8.038 -1.245 1.00 93.88 94 GLU A N 1
ATOM 743 C CA . GLU A 1 94 ? 6.490 7.539 -2.038 1.00 93.88 94 GLU A CA 1
ATOM 744 C C . GLU A 1 94 ? 6.142 6.233 -2.762 1.00 93.88 94 GLU A C 1
ATOM 746 O O . GLU A 1 94 ? 6.374 6.087 -3.961 1.00 93.88 94 GLU A O 1
ATOM 751 N N . ILE A 1 95 ? 5.522 5.277 -2.067 1.00 94.31 95 ILE A N 1
ATOM 752 C CA . ILE A 1 95 ? 5.262 3.967 -2.664 1.00 94.31 95 ILE A CA 1
ATOM 753 C C . ILE A 1 95 ? 4.127 3.992 -3.696 1.00 94.31 95 ILE A C 1
ATOM 755 O O . ILE A 1 95 ? 3.992 3.044 -4.466 1.00 94.31 95 ILE A O 1
ATOM 759 N N . GLU A 1 96 ? 3.305 5.043 -3.750 1.00 93.25 96 GLU A N 1
ATOM 760 C CA . GLU A 1 96 ? 2.133 5.083 -4.625 1.00 93.25 96 GLU A CA 1
ATOM 761 C C . GLU A 1 96 ? 2.486 4.933 -6.095 1.00 93.25 96 GLU A C 1
ATOM 763 O O . GLU A 1 96 ? 1.861 4.111 -6.753 1.00 93.25 96 GLU A O 1
ATOM 768 N N . GLU A 1 97 ? 3.501 5.627 -6.609 1.00 89.19 97 GLU A N 1
ATOM 769 C CA . GLU A 1 97 ? 3.885 5.575 -8.032 1.00 89.19 97 GLU A CA 1
ATOM 770 C C . GLU A 1 97 ? 4.113 4.144 -8.559 1.00 89.19 97 GLU A C 1
ATOM 772 O O . GLU A 1 97 ? 3.839 3.823 -9.722 1.00 89.19 97 GLU A O 1
ATOM 777 N N . HIS A 1 98 ? 4.502 3.238 -7.660 1.00 90.94 98 HIS A N 1
ATOM 778 C CA . HIS A 1 98 ? 4.749 1.830 -7.932 1.00 90.94 98 HIS A CA 1
ATOM 779 C C . HIS A 1 98 ? 3.470 1.037 -8.247 1.00 90.94 98 HIS A C 1
ATOM 781 O O . HIS A 1 98 ? 3.542 -0.135 -8.623 1.00 90.94 98 HIS A O 1
ATOM 787 N N . TRP A 1 99 ? 2.287 1.659 -8.156 1.00 88.31 99 TRP A N 1
ATOM 788 C CA . TRP A 1 99 ? 1.042 1.063 -8.630 1.00 88.31 99 TRP A CA 1
ATOM 789 C C . TRP A 1 99 ? 1.054 0.901 -10.154 1.00 88.31 99 TRP A C 1
ATOM 791 O O . TRP A 1 99 ? 0.413 -0.022 -10.655 1.00 88.31 99 TRP A O 1
ATOM 801 N N . VAL A 1 100 ? 1.765 1.750 -10.908 1.00 86.62 100 VAL A N 1
ATOM 802 C CA . VAL A 1 100 ? 1.776 1.744 -12.386 1.00 86.62 100 VAL A CA 1
ATOM 803 C C . VAL A 1 100 ? 3.172 1.566 -12.980 1.00 86.62 100 VAL A C 1
ATOM 805 O O . VAL A 1 100 ? 3.341 0.682 -13.823 1.00 86.62 100 VAL A O 1
ATOM 808 N N . LEU A 1 101 ? 4.167 2.314 -12.491 1.00 83.94 101 LEU A N 1
ATOM 809 C CA . LEU A 1 101 ? 5.516 2.374 -13.069 1.00 83.94 101 LEU A CA 1
ATOM 810 C C . LEU A 1 101 ? 6.202 1.014 -13.266 1.00 83.94 101 LEU A C 1
ATOM 812 O O . LEU A 1 101 ? 6.880 0.849 -14.278 1.00 83.94 101 LEU A O 1
ATOM 816 N N . PRO A 1 102 ? 6.058 0.020 -12.369 1.00 84.25 102 PRO A N 1
ATOM 817 C CA . PRO A 1 102 ? 6.742 -1.254 -12.534 1.00 84.25 102 PRO A CA 1
ATOM 818 C C . PRO A 1 102 ? 6.053 -2.193 -13.533 1.00 84.25 102 PRO A C 1
ATOM 820 O O . PRO A 1 102 ? 6.620 -3.221 -13.886 1.00 84.25 102 PRO A O 1
ATOM 823 N N . ARG A 1 103 ? 4.829 -1.873 -13.979 1.00 83.94 103 ARG A N 1
ATOM 824 C CA . ARG A 1 103 ? 3.990 -2.780 -14.782 1.00 83.94 103 ARG A CA 1
ATOM 825 C C . ARG A 1 103 ? 3.980 -2.463 -16.265 1.00 83.94 103 ARG A C 1
ATOM 827 O O . ARG A 1 103 ? 3.837 -3.373 -17.078 1.00 83.94 103 ARG A O 1
ATOM 834 N N . TYR A 1 104 ? 4.063 -1.187 -16.611 1.00 84.31 104 TYR A N 1
ATOM 835 C CA . TYR A 1 104 ? 3.892 -0.745 -17.983 1.00 84.31 104 TYR A CA 1
ATOM 836 C C . TYR A 1 104 ? 5.096 0.073 -18.416 1.00 84.31 104 TYR A C 1
ATOM 838 O O . TYR A 1 104 ? 5.505 0.986 -17.699 1.00 84.31 104 TYR A O 1
ATOM 846 N N . PRO A 1 105 ? 5.659 -0.224 -19.595 1.00 85.81 105 PRO A N 1
ATOM 847 C CA . PRO A 1 105 ? 6.509 0.735 -20.254 1.00 85.81 105 PRO A CA 1
ATOM 848 C C . PRO A 1 105 ? 5.710 1.999 -20.576 1.00 85.81 105 PRO A C 1
ATOM 850 O O . PRO A 1 105 ? 4.594 1.906 -21.090 1.00 85.81 105 PRO A O 1
ATOM 853 N N . GLU A 1 106 ? 6.282 3.167 -20.306 1.00 83.69 106 GLU A N 1
ATOM 854 C CA . GLU A 1 106 ? 5.628 4.455 -20.554 1.00 83.69 106 GLU A CA 1
ATOM 855 C C . GLU A 1 106 ? 6.552 5.399 -21.338 1.00 83.69 106 GLU A C 1
ATOM 857 O O . GLU A 1 106 ? 7.774 5.347 -21.171 1.00 83.69 106 GLU A O 1
ATOM 862 N N . PRO A 1 107 ? 6.014 6.267 -22.214 1.00 83.81 107 PRO A N 1
ATOM 863 C CA . PRO A 1 107 ? 6.806 7.327 -22.829 1.00 83.81 107 PRO A CA 1
ATOM 864 C C . PRO A 1 107 ? 7.401 8.255 -21.761 1.00 83.81 107 PRO A C 1
ATOM 866 O O . PRO A 1 107 ? 6.688 8.727 -20.877 1.00 83.81 107 PRO A O 1
ATOM 869 N N . SER A 1 108 ? 8.696 8.548 -21.855 1.00 80.69 108 SER A N 1
ATOM 870 C CA . SER A 1 108 ? 9.418 9.428 -20.932 1.00 80.69 108 SER A CA 1
ATOM 871 C C . SER A 1 108 ? 10.272 10.413 -21.732 1.00 80.69 108 SER A C 1
ATOM 873 O O . SER A 1 108 ? 11.443 10.168 -22.015 1.00 80.69 108 SER A O 1
ATOM 875 N N . GLY A 1 109 ? 9.655 11.518 -22.164 1.00 84.19 109 GLY A N 1
ATOM 876 C CA . GLY A 1 109 ? 10.274 12.443 -23.118 1.00 84.19 109 GLY A CA 1
ATOM 877 C C . GLY A 1 109 ? 10.557 11.746 -24.452 1.00 84.19 109 GLY A C 1
ATOM 878 O O . GLY A 1 109 ? 9.646 11.169 -25.043 1.00 84.19 109 GLY A O 1
ATOM 879 N N . ASP A 1 110 ? 11.818 11.771 -24.886 1.00 86.06 110 ASP A N 1
ATOM 880 C CA . ASP A 1 110 ? 12.293 11.071 -26.090 1.00 86.06 110 ASP A CA 1
ATOM 881 C C . ASP A 1 110 ? 12.697 9.605 -25.820 1.00 86.06 110 ASP A C 1
ATOM 883 O O . ASP A 1 110 ? 13.123 8.891 -26.730 1.00 86.06 110 ASP A O 1
ATOM 887 N N . GLU A 1 111 ? 12.572 9.136 -24.574 1.00 85.06 111 GLU A N 1
ATOM 888 C CA . GLU A 1 111 ? 12.886 7.767 -24.165 1.00 85.06 111 GLU A CA 1
ATOM 889 C C . GLU A 1 111 ? 11.633 6.935 -23.853 1.00 85.06 111 GLU A C 1
ATOM 891 O O . GLU A 1 111 ? 10.511 7.429 -23.736 1.00 85.06 111 GLU A O 1
ATOM 896 N N . ILE A 1 112 ? 11.849 5.632 -23.658 1.00 82.88 112 ILE A N 1
ATOM 897 C CA . ILE A 1 112 ? 10.867 4.715 -23.082 1.00 82.88 112 ILE A CA 1
ATOM 898 C C . ILE A 1 112 ? 11.312 4.397 -21.652 1.00 82.88 112 ILE A C 1
ATOM 900 O O . ILE A 1 112 ? 12.426 3.913 -21.426 1.00 82.88 112 ILE A O 1
ATOM 904 N N . TRP A 1 113 ? 10.438 4.650 -20.679 1.00 81.00 113 TRP A N 1
ATOM 905 C CA . TRP A 1 113 ? 10.545 4.039 -19.361 1.00 81.00 113 TRP A CA 1
ATOM 906 C C . TRP A 1 113 ? 10.320 2.536 -19.525 1.00 81.00 113 TRP A C 1
ATOM 908 O O . TRP A 1 113 ? 9.212 2.109 -19.822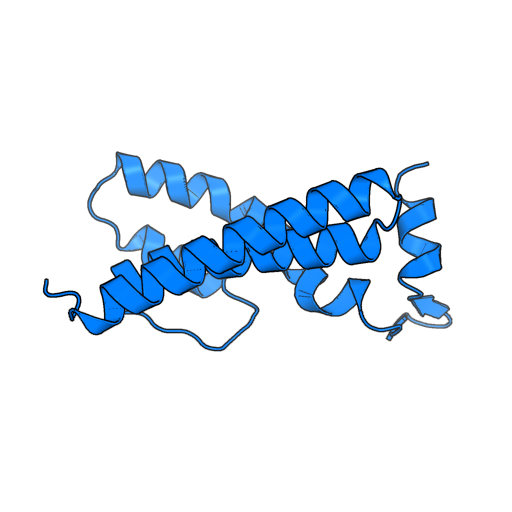 1.00 81.00 113 TRP A O 1
ATOM 918 N N . ASP A 1 114 ? 11.378 1.737 -19.390 1.00 82.12 114 ASP A N 1
ATOM 919 C CA . ASP A 1 114 ? 11.310 0.275 -19.402 1.00 82.12 114 ASP A CA 1
ATOM 920 C C . ASP A 1 114 ? 11.525 -0.224 -17.963 1.00 82.12 114 ASP A C 1
ATOM 922 O O . ASP A 1 114 ? 12.655 -0.137 -17.459 1.00 82.12 114 ASP A O 1
ATOM 926 N N . PRO A 1 115 ? 10.475 -0.728 -17.286 1.00 78.56 115 PRO A N 1
ATOM 927 C CA . PRO A 1 115 ? 10.568 -1.130 -15.888 1.00 78.56 115 PRO A CA 1
ATOM 928 C C . PRO A 1 115 ? 11.573 -2.261 -15.656 1.00 78.56 115 PRO A C 1
ATOM 930 O O . PRO A 1 115 ? 12.160 -2.332 -14.580 1.00 78.56 115 PRO A O 1
ATOM 933 N N . VAL A 1 116 ? 11.846 -3.110 -16.650 1.00 75.88 116 VAL A N 1
ATOM 934 C CA . VAL A 1 116 ? 12.823 -4.200 -16.500 1.00 75.88 116 VAL A CA 1
ATOM 935 C C . VAL A 1 116 ? 14.252 -3.656 -16.527 1.00 75.88 116 VAL A C 1
ATOM 937 O O . VAL A 1 116 ? 15.110 -4.126 -15.781 1.00 75.88 116 VAL A O 1
ATOM 940 N N . LYS A 1 117 ? 14.523 -2.643 -17.358 1.00 73.25 117 LYS A N 1
ATOM 941 C CA . LYS A 1 117 ? 15.875 -2.080 -17.510 1.00 73.25 117 LYS A CA 1
ATOM 942 C C . LYS A 1 117 ? 16.215 -1.044 -16.449 1.00 73.25 117 LYS A C 1
ATOM 944 O O . LYS A 1 117 ? 17.321 -1.070 -15.915 1.00 73.25 117 LYS A O 1
ATOM 949 N N . LYS A 1 118 ? 15.299 -0.118 -16.154 1.00 69.44 118 LYS A N 1
ATOM 950 C CA . LYS A 1 118 ? 15.608 1.041 -15.299 1.00 69.44 118 LYS A CA 1
ATOM 951 C C . LYS A 1 118 ? 15.682 0.685 -13.811 1.00 69.44 118 LYS A C 1
ATOM 953 O O . LYS A 1 118 ? 16.506 1.252 -13.102 1.00 69.44 118 LYS A O 1
ATOM 958 N N . TRP A 1 119 ? 14.946 -0.328 -13.351 1.00 64.75 119 TRP A N 1
ATOM 959 C CA . TRP A 1 119 ? 15.051 -0.808 -11.966 1.00 64.75 119 TRP A CA 1
ATOM 960 C C . TRP A 1 119 ? 16.382 -1.504 -11.640 1.00 64.75 119 TRP A C 1
ATOM 962 O O . TRP A 1 119 ? 16.789 -1.517 -10.483 1.00 64.75 119 TRP A O 1
ATOM 972 N N . MET A 1 120 ? 17.100 -2.030 -12.640 1.00 58.22 120 MET A N 1
ATOM 973 C CA . MET A 1 120 ? 18.454 -2.567 -12.443 1.00 58.22 120 MET A CA 1
ATOM 974 C C . MET A 1 120 ? 19.527 -1.472 -12.315 1.00 58.22 120 MET A C 1
ATOM 976 O O . MET A 1 120 ? 20.592 -1.748 -11.775 1.00 58.22 120 MET A O 1
ATOM 980 N N . GLN A 1 121 ? 19.262 -0.250 -12.795 1.00 52.06 121 GLN A N 1
ATOM 981 C CA . GLN A 1 121 ? 20.235 0.856 -12.854 1.00 52.06 121 GLN A CA 1
ATOM 982 C C . GLN A 1 121 ? 20.162 1.824 -11.664 1.00 52.06 121 GLN A C 1
ATOM 984 O O . GLN A 1 121 ? 21.062 2.631 -11.486 1.00 52.06 121 GLN A O 1
ATOM 989 N N . LEU A 1 122 ? 19.088 1.795 -10.869 1.00 49.81 122 LEU A N 1
ATOM 990 C CA . LEU A 1 122 ? 18.907 2.716 -9.735 1.00 49.81 122 LEU A CA 1
ATOM 991 C C . LEU A 1 122 ? 19.519 2.206 -8.419 1.00 49.81 122 LEU A C 1
ATOM 993 O O . LEU A 1 122 ? 19.592 2.959 -7.452 1.00 49.81 122 LEU A O 1
ATOM 997 N N . TYR A 1 123 ? 19.977 0.953 -8.380 1.00 44.91 123 TYR A N 1
ATOM 998 C CA . TYR A 1 123 ? 20.523 0.317 -7.175 1.00 44.91 123 TYR A CA 1
ATOM 999 C C . TYR A 1 123 ? 21.962 -0.211 -7.343 1.00 44.91 123 TYR A C 1
ATOM 1001 O O . TYR A 1 123 ? 22.447 -0.891 -6.437 1.00 44.91 123 TYR A O 1
ATOM 1009 N N . TRP A 1 124 ? 22.642 0.120 -8.453 1.00 39.81 124 TRP A N 1
ATOM 1010 C CA . TRP A 1 124 ? 24.043 -0.215 -8.773 1.00 39.81 124 TRP A CA 1
ATOM 1011 C C . TRP A 1 124 ? 24.660 0.830 -9.706 1.00 39.81 124 TRP A C 1
ATOM 1013 O O . TRP A 1 124 ? 25.906 0.957 -9.693 1.00 39.81 124 TRP A O 1
#

Sequence (124 aa):
MENSGNDINLIKAFAKKSRNDLKSAEVLLNYMSYADASYHAQQCTEKIIKCVLILNNKFVRTHIVSNIFEGVVESIENEEWKSALKNLIPDVIEIEEHWVLPRYPEPSGDEIWDPVKKWMQLYW

Secondary structure (DSSP, 8-state):
----HHHHHHHHHHHHHHHHHHHHHHHHHHTT-HHHHHHHHHHHHHHHHHHHHHHTT-----S--HHHHHHHHHT-S-HHHHHHHHTTHHHHHHHHGGGTTTTS-EEETTEEE-HHHHHHHS--

Foldseek 3Di:
DDLPPVLVVLLVVLQVVLVVLQVQLVVCVVVVLNLSSLLSPLSSVQSNLQSLCSVVVHHDDDSLCLVVSLVSLVVDPPPVSSVVSVVCSVVNVVSSVSNPLSPDFDDDPPDISDNRPVSVVPPD

Radius of gyration: 16.48 Å; chains: 1; bounding box: 45×27×46 Å

pLDDT: mean 90.15, std 12.47, range [39.81, 98.69]